Protein AF-D2PQA3-F1 (afdb_monomer)

Radius of gyration: 14.57 Å; Cα contacts (8 Å, |Δi|>4): 84; chains: 1; bounding box: 29×39×40 Å

Solvent-accessible surface area (backbone atoms only — not comparable to full-atom values): 5148 Å² total; per-residue (Å²): 142,82,88,80,75,80,59,63,67,60,53,50,51,49,43,52,51,47,35,56,54,80,57,88,85,57,58,69,51,50,33,46,28,52,29,48,19,68,72,71,69,44,98,49,26,61,43,66,52,68,60,103,53,98,70,56,49,72,70,30,54,72,44,72,64,30,43,51,54,53,52,48,30,65,74,71,65,47,49,76,83,65,70,71,112

Organism: Kribbella flavida (strain DSM 17836 / JCM 10339 / NBRC 14399) (NCBI:txid479435)

Foldseek 3Di:
DDDDDDPPVVLVVQLVVQLPPPPDPDDSQASSQVSVCVSVVHPKGWDWADDVDLATHTPDIPDPVNVVVVVCCSVVVDDPVNVVD

Secondary structure (DSSP, 8-state):
-------HHHHHHHHHHHHHTTTTSS-HHHHHHHHHHHHHT-S--EEEE--SSS--EEEEESSHHHHHHHHHHHHH--STTTTT-

Sequence (85 aa):
MGVGTTDRASILARLAGLSAANATDRQLADRLCEAGRLITLADGAWITVGNATPSGTTLCSTDAVATRLGNLQDVLGEGPCRDAI

Nearest PDB structures (foldseek):
  3w2z-assembly1_A-2  TM=5.320E-01  e=1.424E+00  Nostoc sp. PCC 7120 = FACHB-418
  6ob8-assembly1_A  TM=5.530E-01  e=1.623E+00  [Leptolyngbya] sp. JSC-1
  6ob8-assembly1_B  TM=5.610E-01  e=1.732E+00  [Leptolyngbya] sp. JSC-1
  9eut-assembly1_B  TM=5.715E-01  e=2.108E+00  Pseudomonas aeruginosa
  6oaq-assembly1_B  TM=4.997E-01  e=1.623E+00  [Leptolyngbya] sp. JSC-1

Mean predicted aligned error: 7.63 Å

pLDDT: mean 81.62, std 14.87, range [36.44, 95.06]

Structure (mmCIF, N/CA/C/O backbone):
data_AF-D2PQA3-F1
#
_entry.id   AF-D2PQA3-F1
#
loop_
_atom_site.group_PDB
_atom_site.id
_atom_site.type_symbol
_atom_site.label_atom_id
_atom_site.label_alt_id
_atom_site.label_comp_id
_atom_site.label_asym_id
_atom_site.label_entity_id
_atom_site.label_seq_id
_atom_site.pdbx_PDB_ins_code
_atom_site.Cartn_x
_atom_site.Cartn_y
_atom_site.Cartn_z
_atom_site.occupancy
_atom_site.B_iso_or_equ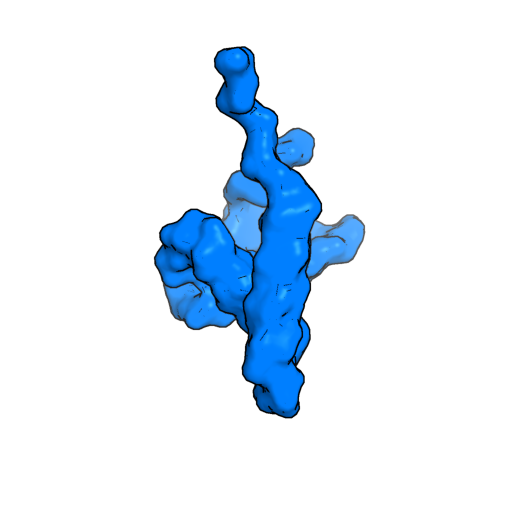iv
_atom_site.auth_seq_id
_atom_site.auth_comp_id
_atom_site.auth_asym_id
_atom_site.auth_atom_id
_atom_site.pdbx_PDB_model_num
ATOM 1 N N . MET A 1 1 ? -3.947 25.639 -19.736 1.00 36.44 1 MET A N 1
ATOM 2 C CA . MET A 1 1 ? -4.179 24.224 -20.085 1.00 36.44 1 MET A CA 1
ATOM 3 C C . MET A 1 1 ? -2.930 23.462 -19.663 1.00 36.44 1 MET A C 1
ATOM 5 O O . MET A 1 1 ? -1.933 23.521 -20.362 1.00 36.44 1 MET A O 1
ATOM 9 N N . GLY A 1 2 ? -2.934 22.899 -18.454 1.00 43.88 2 GLY A N 1
ATOM 10 C CA . GLY A 1 2 ? -1.789 22.200 -17.870 1.00 43.88 2 GLY A CA 1
ATOM 11 C C . GLY A 1 2 ? -2.304 21.079 -16.980 1.00 43.88 2 GLY A C 1
ATOM 12 O O . GLY A 1 2 ? -2.563 21.291 -15.803 1.00 43.88 2 GLY A O 1
ATOM 13 N N . VAL A 1 3 ? -2.545 19.918 -17.579 1.00 56.91 3 VAL A N 1
ATOM 14 C CA . VAL A 1 3 ? -2.726 18.657 -16.859 1.00 56.91 3 VAL A CA 1
ATOM 15 C C . VAL A 1 3 ? -1.336 18.040 -16.752 1.00 56.91 3 VAL A C 1
ATOM 17 O O . VAL A 1 3 ? -0.718 17.774 -17.778 1.00 56.91 3 VAL A O 1
ATOM 20 N N . GLY A 1 4 ? -0.826 17.841 -15.538 1.00 49.16 4 GLY A N 1
ATOM 21 C CA . GLY A 1 4 ? 0.421 17.104 -15.338 1.00 49.16 4 GLY A CA 1
ATOM 22 C C . GLY A 1 4 ? 1.017 17.336 -13.958 1.00 49.16 4 GLY A C 1
ATOM 23 O O . GLY A 1 4 ? 1.359 18.463 -13.621 1.00 49.16 4 GLY A O 1
ATOM 24 N N . THR A 1 5 ? 1.196 16.252 -13.200 1.00 49.66 5 THR A N 1
ATOM 25 C CA . THR A 1 5 ? 1.594 16.169 -11.780 1.00 49.66 5 THR A CA 1
ATOM 26 C C . THR A 1 5 ? 0.456 16.476 -10.808 1.00 49.66 5 THR A C 1
ATOM 28 O O . THR A 1 5 ? 0.105 17.626 -10.569 1.00 49.66 5 THR A O 1
ATOM 31 N N . THR A 1 6 ? -0.106 15.443 -10.183 1.00 63.69 6 THR A N 1
ATOM 32 C CA . THR A 1 6 ? -0.743 15.612 -8.873 1.00 63.69 6 THR A CA 1
ATOM 33 C C . THR A 1 6 ? 0.239 16.365 -7.976 1.00 63.69 6 THR A C 1
ATOM 35 O O . THR A 1 6 ? 1.404 15.970 -7.910 1.00 63.69 6 THR A O 1
ATOM 38 N N . ASP A 1 7 ? -0.185 17.457 -7.335 1.00 86.50 7 ASP A N 1
ATOM 39 C CA . ASP A 1 7 ? 0.702 18.262 -6.495 1.00 86.50 7 ASP A CA 1
ATOM 40 C C . ASP A 1 7 ? 1.370 17.367 -5.441 1.00 86.50 7 ASP A C 1
ATOM 42 O O . ASP A 1 7 ? 0.719 16.846 -4.533 1.00 86.50 7 ASP A O 1
ATOM 46 N N . ARG A 1 8 ? 2.677 17.135 -5.591 1.00 86.12 8 ARG A N 1
ATOM 47 C CA . ARG A 1 8 ? 3.439 16.213 -4.741 1.00 86.12 8 ARG A CA 1
ATOM 48 C C . ARG A 1 8 ? 3.334 16.618 -3.272 1.00 86.12 8 ARG A C 1
ATOM 50 O O . ARG A 1 8 ? 3.281 15.744 -2.408 1.00 86.12 8 ARG A O 1
ATOM 57 N N . ALA A 1 9 ? 3.271 17.922 -3.000 1.00 91.44 9 ALA A N 1
ATOM 58 C CA . ALA A 1 9 ? 3.093 18.443 -1.653 1.00 91.44 9 ALA A CA 1
ATOM 59 C C . ALA A 1 9 ? 1.744 18.008 -1.059 1.00 91.44 9 ALA A C 1
ATOM 61 O O . ALA A 1 9 ? 1.718 17.504 0.062 1.00 91.44 9 ALA A O 1
ATOM 62 N N . SER A 1 10 ? 0.650 18.091 -1.820 1.00 91.06 10 SER A N 1
ATOM 63 C CA . SER A 1 10 ? -0.667 17.609 -1.391 1.00 91.06 10 SER A CA 1
ATOM 64 C C . SER A 1 10 ? -0.698 16.106 -1.088 1.00 91.06 10 SER A C 1
ATOM 66 O O . SER A 1 10 ? -1.275 15.704 -0.076 1.00 91.06 10 SER A O 1
ATOM 68 N N . ILE A 1 11 ? -0.032 15.271 -1.900 1.00 91.75 11 ILE A N 1
ATOM 69 C CA . ILE A 1 11 ? 0.058 13.821 -1.651 1.00 91.75 11 ILE A CA 1
ATOM 70 C C . ILE A 1 11 ? 0.820 13.557 -0.353 1.00 91.75 11 ILE A C 1
ATOM 72 O O . ILE A 1 11 ? 0.354 12.787 0.486 1.00 91.75 11 ILE A O 1
ATOM 76 N N . LEU A 1 12 ? 1.978 14.198 -0.171 1.00 93.00 12 LEU A N 1
ATOM 77 C CA . LEU A 1 12 ? 2.802 14.022 1.025 1.00 93.00 12 LEU A CA 1
ATOM 78 C C . LEU A 1 12 ? 2.080 14.505 2.286 1.00 93.00 12 LEU A C 1
ATOM 80 O O . LEU A 1 12 ? 2.097 13.810 3.300 1.00 93.00 12 LEU A O 1
ATOM 84 N N . ALA A 1 13 ? 1.393 15.648 2.217 1.00 94.06 13 ALA A N 1
ATOM 85 C CA . ALA A 1 13 ? 0.582 16.161 3.315 1.00 94.06 13 ALA A CA 1
ATOM 86 C C . ALA A 1 13 ? -0.559 15.196 3.669 1.00 94.06 13 ALA A C 1
ATOM 88 O O . ALA A 1 13 ? -0.799 14.921 4.846 1.00 94.06 13 ALA A O 1
ATOM 89 N N . ARG A 1 14 ? -1.226 14.618 2.661 1.00 93.62 14 ARG A N 1
ATOM 90 C CA . ARG A 1 14 ? -2.284 13.622 2.868 1.00 93.62 14 ARG A CA 1
ATOM 91 C C . ARG A 1 14 ? -1.743 12.330 3.478 1.00 93.62 14 ARG A C 1
ATOM 93 O O . ARG A 1 14 ? -2.358 11.807 4.403 1.00 93.62 14 ARG A O 1
ATOM 100 N N . LEU A 1 15 ? -0.590 11.844 3.018 1.00 93.06 15 LEU A N 1
ATOM 101 C CA . LEU A 1 15 ? 0.077 10.665 3.578 1.00 93.06 15 LEU A CA 1
ATOM 102 C C . LEU A 1 15 ? 0.464 10.892 5.045 1.00 93.06 15 LEU A C 1
ATOM 104 O O . LEU A 1 15 ? 0.187 10.042 5.892 1.00 93.06 15 LEU A O 1
ATOM 108 N N . ALA A 1 16 ? 1.050 12.050 5.360 1.00 93.25 16 ALA A N 1
ATOM 109 C CA . ALA A 1 16 ? 1.405 12.430 6.725 1.00 93.25 16 ALA A CA 1
ATOM 110 C C . ALA A 1 16 ? 0.165 12.513 7.629 1.00 93.25 16 ALA A C 1
ATOM 112 O O . ALA A 1 16 ? 0.157 11.946 8.718 1.00 93.25 16 ALA A O 1
ATOM 113 N N . GLY A 1 17 ? -0.912 13.149 7.158 1.00 93.88 17 GLY A N 1
ATOM 114 C CA . GLY A 1 17 ? -2.165 13.254 7.907 1.00 93.88 17 GLY A CA 1
ATOM 115 C C . GLY A 1 17 ? -2.814 11.895 8.182 1.00 93.88 17 GLY A C 1
ATOM 116 O O . GLY A 1 17 ? -3.172 11.603 9.321 1.00 93.88 17 GLY A O 1
ATOM 117 N N . LEU A 1 18 ? -2.921 11.035 7.163 1.00 93.06 18 LEU A N 1
ATOM 118 C CA . LEU A 1 18 ? -3.517 9.701 7.299 1.00 93.06 18 LEU A CA 1
ATOM 119 C C . LEU A 1 18 ? -2.680 8.770 8.182 1.00 93.06 18 LEU A C 1
ATOM 121 O O . LEU A 1 18 ? -3.243 8.028 8.979 1.00 93.06 18 LEU A O 1
ATOM 125 N N . SER A 1 19 ? -1.349 8.824 8.077 1.00 91.06 19 SER A N 1
ATOM 126 C CA . SER A 1 19 ? -0.467 8.002 8.917 1.00 91.06 19 SER A CA 1
ATOM 127 C C . SER A 1 19 ? -0.378 8.505 10.361 1.00 91.06 19 SER A C 1
ATOM 129 O O . SER A 1 19 ? -0.120 7.708 11.263 1.00 91.06 19 SER A O 1
ATOM 131 N N . ALA A 1 20 ? -0.619 9.795 10.614 1.00 89.94 20 ALA A N 1
ATOM 132 C CA . ALA A 1 20 ? -0.706 10.359 11.962 1.00 89.94 20 ALA A CA 1
ATOM 133 C C . ALA A 1 20 ? -2.075 10.127 12.631 1.00 89.94 20 ALA A C 1
ATOM 135 O O . ALA A 1 20 ? -2.158 10.070 13.859 1.00 89.94 20 ALA A O 1
ATOM 136 N N . ALA A 1 21 ? -3.149 9.967 11.856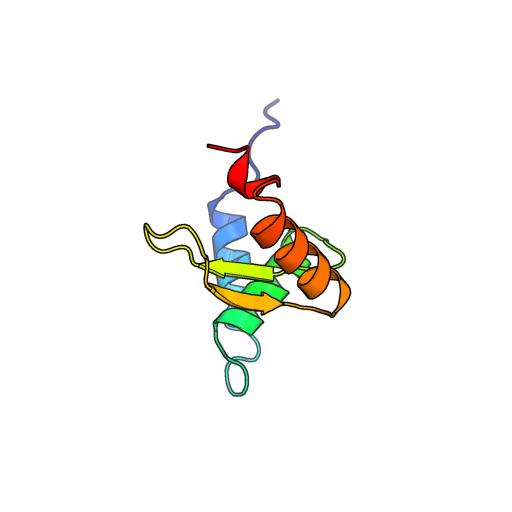 1.00 78.00 21 ALA A N 1
ATOM 137 C CA . ALA A 1 21 ? -4.463 9.631 12.391 1.00 78.00 21 ALA A CA 1
ATOM 138 C C . ALA A 1 21 ? -4.456 8.203 12.976 1.00 78.00 21 ALA A C 1
ATOM 140 O O . ALA A 1 21 ? -4.027 7.257 12.319 1.00 78.00 21 ALA A O 1
ATOM 141 N N . ASN A 1 22 ? -4.971 8.020 14.200 1.00 61.03 22 ASN A N 1
ATOM 142 C CA . ASN A 1 22 ? -5.034 6.727 14.915 1.00 61.03 22 ASN A CA 1
ATOM 143 C C . ASN A 1 22 ? -3.677 6.175 15.418 1.00 61.03 22 ASN A C 1
ATOM 145 O O . ASN A 1 22 ? -3.472 4.962 15.466 1.00 61.03 22 ASN A O 1
ATOM 149 N N . ALA A 1 23 ? -2.740 7.058 15.779 1.00 64.44 23 ALA A N 1
ATOM 150 C CA . ALA A 1 23 ? -1.329 6.727 16.009 1.00 64.44 23 ALA A CA 1
ATOM 151 C C . ALA A 1 23 ? -0.979 5.871 17.245 1.00 64.44 23 ALA A C 1
ATOM 153 O O . ALA A 1 23 ? 0.188 5.507 17.376 1.00 64.44 23 ALA A O 1
ATOM 154 N N . THR A 1 24 ? -1.907 5.555 18.151 1.00 66.69 24 THR A N 1
ATOM 155 C CA . THR A 1 24 ? -1.498 5.055 19.477 1.00 66.69 24 THR A CA 1
ATOM 156 C C . THR A 1 24 ? -1.266 3.541 19.556 1.00 66.69 24 THR A C 1
ATOM 158 O O . THR A 1 24 ? -0.476 3.123 20.391 1.00 66.69 24 THR A O 1
ATOM 161 N N . ASP A 1 25 ? -1.873 2.730 18.677 1.00 76.00 25 ASP A N 1
ATOM 162 C CA . ASP A 1 25 ? -1.864 1.253 18.818 1.00 76.00 25 ASP A CA 1
ATOM 163 C C . ASP A 1 25 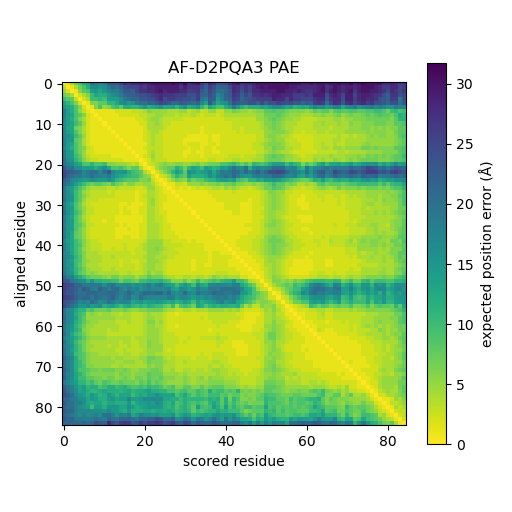? -1.275 0.475 17.626 1.00 76.00 25 ASP A C 1
ATOM 165 O O . ASP A 1 25 ? -1.174 -0.750 17.666 1.00 76.00 25 ASP A O 1
ATOM 169 N N . ARG A 1 26 ? -0.879 1.153 16.538 1.00 83.00 26 ARG A N 1
ATOM 170 C CA . ARG A 1 26 ? -0.365 0.493 15.322 1.00 83.00 26 ARG A CA 1
ATOM 171 C C . ARG A 1 26 ? 1.046 0.935 14.960 1.00 83.00 26 ARG A C 1
ATOM 173 O O . ARG A 1 26 ? 1.385 2.123 15.044 1.00 83.00 26 ARG A O 1
ATOM 180 N N . GLN A 1 27 ? 1.853 -0.016 14.485 1.00 89.69 27 GLN A N 1
ATOM 181 C CA . GLN A 1 27 ? 3.199 0.269 13.994 1.00 89.69 27 GLN A CA 1
ATOM 182 C C . GLN A 1 27 ? 3.141 1.272 12.834 1.00 89.69 27 GLN A C 1
ATOM 184 O O . GLN A 1 27 ? 2.150 1.371 12.107 1.00 89.69 27 GLN A O 1
ATOM 189 N N . LEU A 1 28 ? 4.204 2.065 12.671 1.00 88.75 28 LEU A N 1
ATOM 190 C CA . LEU A 1 28 ? 4.258 3.088 11.623 1.00 88.75 28 LEU A CA 1
ATOM 191 C C . LEU A 1 28 ? 4.095 2.482 10.220 1.00 88.75 28 LEU A C 1
ATOM 193 O O . LEU A 1 28 ? 3.398 3.066 9.396 1.00 88.75 28 LEU A O 1
ATOM 197 N N . ALA A 1 29 ? 4.696 1.314 9.974 1.00 91.19 29 ALA A N 1
ATOM 198 C CA . ALA A 1 29 ? 4.596 0.611 8.698 1.00 91.19 29 ALA A CA 1
ATOM 199 C C . ALA A 1 29 ? 3.133 0.318 8.328 1.00 91.19 29 ALA A C 1
ATOM 201 O O . ALA A 1 29 ? 2.690 0.728 7.260 1.00 91.19 29 ALA A O 1
ATOM 202 N N . ASP A 1 30 ? 2.346 -0.253 9.244 1.00 91.62 30 ASP A N 1
ATOM 203 C CA . ASP A 1 30 ? 0.926 -0.555 9.010 1.00 91.62 30 ASP A CA 1
ATOM 204 C C . ASP A 1 30 ? 0.109 0.697 8.679 1.00 91.62 30 ASP A C 1
ATOM 206 O O . ASP A 1 30 ? -0.737 0.694 7.782 1.00 91.62 30 ASP A O 1
ATOM 210 N N . ARG A 1 31 ? 0.384 1.799 9.387 1.00 92.69 31 ARG A N 1
ATOM 211 C CA . ARG A 1 31 ? -0.287 3.086 9.160 1.00 92.69 31 ARG A CA 1
ATOM 212 C C . ARG A 1 31 ? 0.059 3.673 7.794 1.00 92.69 31 ARG A C 1
ATOM 214 O O . ARG A 1 31 ? -0.822 4.191 7.114 1.00 92.69 31 ARG A O 1
ATOM 221 N N . LEU A 1 32 ? 1.322 3.578 7.383 1.00 92.44 32 LEU A N 1
ATOM 222 C CA . LEU A 1 32 ? 1.766 4.000 6.055 1.00 92.44 32 LEU A CA 1
ATOM 223 C C . LEU A 1 32 ? 1.171 3.119 4.951 1.00 92.44 32 LEU A C 1
ATOM 225 O O . LEU A 1 32 ? 0.765 3.648 3.920 1.00 92.44 32 LEU A O 1
ATOM 229 N N . CYS A 1 33 ? 1.074 1.808 5.180 1.00 93.25 33 CYS A N 1
ATOM 230 C CA . CYS A 1 33 ? 0.482 0.854 4.243 1.00 93.25 33 CYS A CA 1
ATOM 231 C C . CYS A 1 33 ? -0.969 1.209 3.929 1.00 93.25 33 CYS A C 1
ATOM 233 O O . CYS A 1 33 ? -1.354 1.343 2.767 1.00 93.25 33 CYS A O 1
ATOM 235 N N . GLU A 1 34 ? -1.760 1.418 4.982 1.00 93.69 34 GLU A N 1
ATOM 236 C CA . GLU A 1 34 ? -3.174 1.747 4.845 1.00 93.69 34 GLU A CA 1
ATOM 237 C C . GLU A 1 34 ? -3.369 3.142 4.243 1.00 93.69 34 GLU A C 1
ATOM 239 O O . GLU A 1 34 ? -4.197 3.329 3.352 1.00 93.69 34 GLU A O 1
ATOM 244 N N . ALA A 1 35 ? -2.565 4.125 4.656 1.00 94.06 35 ALA A N 1
ATOM 245 C CA . ALA A 1 35 ? -2.598 5.452 4.054 1.00 94.06 35 ALA A CA 1
ATOM 246 C C . ALA A 1 35 ? -2.268 5.408 2.550 1.00 94.06 35 ALA A C 1
ATOM 248 O O . ALA A 1 35 ? -2.934 6.074 1.758 1.00 94.06 35 ALA A O 1
ATOM 249 N N . GLY A 1 36 ? -1.286 4.593 2.149 1.00 93.12 36 GLY A N 1
ATOM 250 C CA . GLY A 1 36 ? -0.946 4.346 0.750 1.00 93.12 36 GLY A CA 1
ATOM 251 C C . GLY A 1 36 ? -2.126 3.773 -0.031 1.00 93.12 36 GLY A C 1
ATOM 252 O O . GLY A 1 36 ? -2.518 4.360 -1.039 1.00 93.12 36 GLY A O 1
ATOM 253 N N . ARG A 1 37 ? -2.751 2.706 0.485 1.00 94.75 37 ARG A N 1
ATOM 254 C CA . ARG A 1 37 ? -3.945 2.076 -0.103 1.00 94.75 37 ARG A CA 1
ATOM 255 C C . ARG A 1 37 ? -5.081 3.084 -0.325 1.00 94.75 37 ARG A C 1
ATOM 257 O O . ARG A 1 37 ? -5.669 3.136 -1.403 1.00 94.75 37 ARG A O 1
ATOM 264 N N . LEU A 1 38 ? -5.355 3.932 0.669 1.00 94.38 38 LEU A N 1
ATOM 265 C CA . LEU A 1 38 ? -6.402 4.961 0.602 1.00 94.3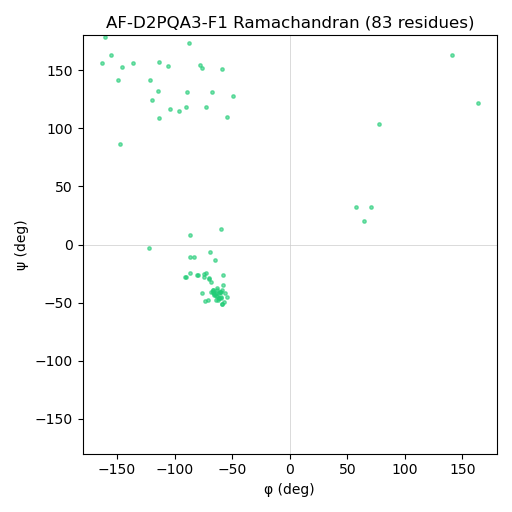8 38 LEU A CA 1
ATOM 266 C C . LEU A 1 38 ? -6.092 6.094 -0.390 1.00 94.38 38 LEU A C 1
ATOM 268 O O . LEU A 1 38 ? -7.010 6.685 -0.961 1.00 94.38 38 LEU A O 1
ATOM 272 N N . ILE A 1 39 ? -4.817 6.443 -0.571 1.00 93.12 39 ILE A N 1
ATOM 273 C CA . ILE A 1 39 ? -4.397 7.497 -1.504 1.00 93.12 39 ILE A CA 1
ATOM 274 C C . ILE A 1 39 ? -4.451 7.000 -2.948 1.00 93.12 39 ILE A C 1
ATOM 276 O O . ILE A 1 39 ? -4.904 7.747 -3.815 1.00 93.12 39 ILE A O 1
ATOM 280 N N . THR A 1 40 ? -4.004 5.768 -3.201 1.00 90.75 40 THR A N 1
ATOM 281 C CA . THR A 1 40 ? -3.974 5.167 -4.543 1.00 90.75 40 THR A CA 1
ATOM 282 C C . THR A 1 40 ? -5.306 4.558 -4.964 1.00 90.75 40 THR A C 1
ATOM 284 O O . THR A 1 40 ? -5.459 4.227 -6.135 1.00 90.75 40 THR A O 1
ATOM 287 N N . LEU A 1 41 ? -6.261 4.432 -4.033 1.00 92.50 41 LEU A N 1
ATOM 288 C CA . LEU A 1 41 ? -7.528 3.719 -4.230 1.00 92.50 41 LEU A CA 1
ATOM 289 C C . LEU A 1 41 ? -7.312 2.251 -4.632 1.00 92.50 41 LEU A C 1
ATOM 291 O O . LEU A 1 41 ? -8.100 1.689 -5.386 1.00 92.50 41 LEU A O 1
ATOM 295 N N . ALA A 1 42 ? -6.231 1.640 -4.144 1.00 92.19 42 ALA A N 1
ATOM 296 C CA . ALA A 1 42 ? -5.946 0.232 -4.377 1.00 92.19 42 ALA A CA 1
ATOM 297 C C . ALA A 1 42 ? -6.792 -0.668 -3.463 1.00 92.19 42 ALA A C 1
ATOM 299 O O . ALA A 1 42 ? -7.162 -0.289 -2.347 1.00 92.19 42 ALA A O 1
ATOM 300 N N . ASP A 1 43 ? -7.033 -1.899 -3.908 1.00 94.06 43 ASP A N 1
ATOM 301 C CA . ASP A 1 43 ? -7.687 -2.917 -3.080 1.00 94.06 43 ASP A CA 1
ATOM 302 C C . ASP A 1 43 ? -6.782 -3.392 -1.937 1.00 94.06 43 ASP A C 1
ATOM 304 O O . ASP A 1 43 ? -7.272 -3.702 -0.854 1.00 94.06 43 ASP A O 1
ATOM 308 N N . GLY A 1 44 ? -5.462 -3.362 -2.145 1.00 93.31 44 GLY A N 1
ATOM 309 C CA . GLY A 1 44 ? -4.469 -3.725 -1.143 1.00 93.31 44 GLY A CA 1
ATOM 310 C C . GLY A 1 44 ? -3.116 -3.060 -1.383 1.00 93.31 44 GLY A C 1
ATOM 311 O O . GLY A 1 44 ? -2.838 -2.539 -2.465 1.00 93.31 44 GLY A O 1
ATOM 312 N N . ALA A 1 45 ? -2.275 -3.058 -0.354 1.00 93.44 45 ALA A N 1
ATOM 313 C CA . ALA A 1 45 ? -0.926 -2.512 -0.393 1.00 93.44 45 ALA A CA 1
A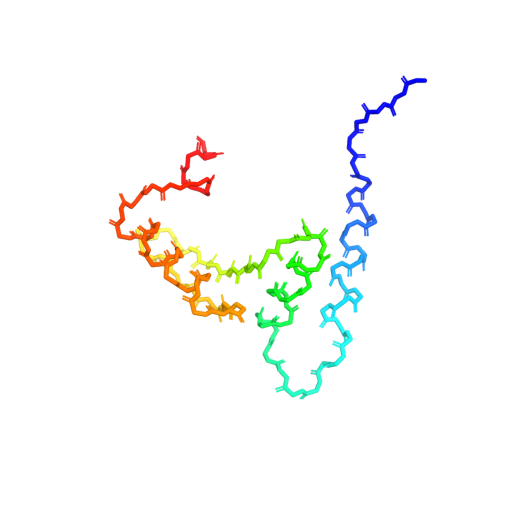TOM 314 C C . ALA A 1 45 ? 0.018 -3.333 0.492 1.00 93.44 45 ALA A C 1
ATOM 316 O O . ALA A 1 45 ? -0.403 -3.906 1.496 1.00 93.44 45 ALA A O 1
ATOM 317 N N . TRP A 1 46 ? 1.304 -3.334 0.148 1.00 93.38 46 TRP A N 1
ATOM 318 C CA . TRP A 1 46 ? 2.387 -3.763 1.031 1.00 93.38 46 TRP A CA 1
ATOM 319 C C . TRP A 1 46 ? 3.548 -2.771 0.942 1.00 93.38 46 TRP A C 1
ATOM 321 O O . TRP A 1 46 ? 3.693 -2.061 -0.055 1.00 93.38 46 TRP A O 1
ATOM 331 N N . ILE A 1 47 ? 4.376 -2.714 1.985 1.00 90.38 47 ILE A N 1
ATOM 332 C CA . ILE A 1 47 ? 5.623 -1.941 1.977 1.00 90.38 47 ILE A CA 1
ATOM 333 C C . ILE A 1 47 ? 6.778 -2.902 2.207 1.00 90.38 47 ILE A C 1
ATOM 335 O O . ILE A 1 47 ? 6.827 -3.602 3.219 1.00 90.38 47 ILE A O 1
ATOM 339 N N . THR A 1 48 ? 7.733 -2.882 1.286 1.00 87.12 48 THR A N 1
ATOM 340 C CA . THR A 1 48 ? 8.988 -3.622 1.388 1.00 87.12 48 THR A CA 1
ATOM 341 C C . THR A 1 48 ? 10.136 -2.631 1.483 1.00 87.12 48 THR A C 1
ATOM 343 O O . THR A 1 48 ? 10.216 -1.685 0.702 1.00 87.12 48 THR A O 1
ATOM 346 N N . VAL A 1 49 ? 11.032 -2.846 2.442 1.00 83.62 49 VAL A N 1
ATOM 347 C CA . VAL A 1 49 ? 12.289 -2.105 2.545 1.00 83.62 49 VAL A CA 1
ATOM 348 C C . VAL A 1 49 ? 13.409 -3.016 2.068 1.00 83.62 49 VAL A C 1
ATOM 350 O O . VAL A 1 49 ? 13.657 -4.071 2.649 1.00 83.62 49 VAL A O 1
ATOM 353 N N . GLY A 1 50 ? 14.066 -2.618 0.983 1.00 74.38 50 GLY A N 1
ATOM 354 C CA . GLY A 1 50 ? 15.278 -3.268 0.500 1.00 74.38 50 GLY A CA 1
ATOM 355 C C . GLY A 1 50 ? 16.516 -2.639 1.134 1.00 74.38 50 GLY A C 1
ATOM 356 O O . GLY A 1 50 ? 16.666 -1.419 1.111 1.00 74.38 50 GLY A O 1
ATOM 357 N N . ASN A 1 51 ? 17.415 -3.466 1.663 1.00 56.31 51 ASN A N 1
ATOM 358 C CA . ASN A 1 51 ? 18.834 -3.107 1.754 1.00 56.31 51 ASN A CA 1
ATOM 359 C C . ASN A 1 51 ? 19.525 -3.529 0.447 1.00 56.31 51 ASN A C 1
ATOM 361 O O . ASN A 1 51 ? 18.911 -4.204 -0.371 1.00 56.31 51 ASN A O 1
ATOM 365 N N . ALA A 1 52 ? 20.799 -3.178 0.242 1.00 58.00 52 ALA A N 1
ATOM 366 C CA . ALA A 1 52 ? 21.595 -3.540 -0.946 1.00 58.00 52 ALA A CA 1
ATOM 367 C C . ALA A 1 52 ? 21.774 -5.066 -1.196 1.00 58.00 52 ALA A C 1
ATOM 369 O O . ALA A 1 52 ? 22.631 -5.478 -1.973 1.00 58.00 52 ALA A O 1
ATOM 370 N N . THR A 1 53 ? 20.996 -5.912 -0.522 1.00 56.44 53 THR A N 1
ATOM 371 C CA . THR A 1 53 ? 20.940 -7.367 -0.650 1.00 56.44 53 THR A CA 1
ATOM 372 C C . THR A 1 53 ? 19.676 -7.812 -1.400 1.00 56.44 53 THR A C 1
ATOM 374 O O . THR A 1 53 ? 18.656 -7.134 -1.308 1.00 56.44 53 THR A O 1
ATOM 377 N N . PRO A 1 54 ? 19.683 -8.978 -2.075 1.00 62.66 54 PRO A N 1
ATOM 378 C CA . PRO A 1 54 ? 18.606 -9.396 -2.987 1.00 62.66 54 PRO A CA 1
ATOM 379 C C . PRO A 1 54 ? 17.228 -9.645 -2.353 1.00 62.66 54 PRO A C 1
ATOM 381 O O . PRO A 1 54 ? 16.252 -9.786 -3.084 1.00 62.66 54 PRO A O 1
ATOM 384 N N . SER A 1 55 ? 17.145 -9.735 -1.025 1.00 65.00 55 SER A N 1
ATOM 385 C CA . SER A 1 55 ? 15.916 -10.061 -0.297 1.00 65.00 55 SER A CA 1
ATOM 386 C C . SER A 1 55 ? 15.471 -8.850 0.516 1.00 65.00 55 SER A C 1
ATOM 388 O O . SER A 1 55 ? 16.129 -8.471 1.488 1.00 65.00 55 SER A O 1
ATOM 390 N N . GLY A 1 56 ? 14.385 -8.210 0.084 1.00 73.62 56 GLY A N 1
ATOM 391 C CA . GLY A 1 56 ? 13.771 -7.107 0.819 1.00 73.62 56 GLY A CA 1
ATOM 392 C C . GLY A 1 56 ? 12.976 -7.614 2.022 1.00 73.62 56 GLY A C 1
ATOM 393 O O . GLY A 1 56 ? 12.447 -8.721 2.011 1.00 73.62 56 GLY A O 1
ATOM 394 N N . THR A 1 57 ? 12.852 -6.792 3.061 1.00 84.62 57 THR A N 1
ATOM 395 C CA . THR A 1 57 ? 12.004 -7.103 4.217 1.00 84.62 57 THR A CA 1
ATOM 396 C C . THR A 1 57 ? 10.650 -6.430 4.041 1.00 84.62 57 THR A C 1
ATOM 398 O O . THR A 1 57 ? 10.557 -5.200 4.044 1.00 84.62 57 THR A O 1
ATOM 401 N N . THR A 1 58 ? 9.586 -7.220 3.907 1.00 89.19 58 THR A N 1
ATOM 402 C CA . THR A 1 58 ? 8.211 -6.701 3.935 1.00 89.19 58 THR A CA 1
ATOM 403 C C . THR A 1 58 ? 7.846 -6.301 5.360 1.00 89.19 58 THR A C 1
ATOM 405 O O . THR A 1 58 ? 7.860 -7.131 6.265 1.00 89.19 58 THR A O 1
ATOM 408 N N . LEU A 1 59 ? 7.544 -5.018 5.562 1.00 90.81 59 LEU A N 1
ATOM 409 C CA . LEU A 1 59 ? 7.231 -4.450 6.874 1.00 90.81 59 LEU A CA 1
ATOM 410 C C . LEU A 1 59 ? 5.740 -4.507 7.210 1.00 90.81 59 LEU A C 1
ATOM 412 O O . LEU A 1 59 ? 5.387 -4.528 8.383 1.00 90.81 59 LEU A O 1
ATOM 416 N N . CYS A 1 60 ? 4.874 -4.497 6.198 1.00 93.12 60 CYS A N 1
ATOM 417 C CA . CYS A 1 60 ? 3.425 -4.510 6.374 1.00 93.12 60 CYS A CA 1
ATOM 418 C C . CYS A 1 60 ? 2.716 -4.912 5.079 1.00 93.12 60 CYS A C 1
ATOM 420 O O . CYS A 1 60 ? 3.243 -4.722 3.980 1.00 93.12 60 CYS A O 1
ATOM 422 N N . SER A 1 61 ? 1.496 -5.420 5.229 1.00 94.94 61 SER A N 1
ATOM 423 C CA . SER A 1 61 ? 0.564 -5.732 4.149 1.00 94.94 61 SER A CA 1
ATOM 424 C C . SER A 1 61 ? -0.864 -5.537 4.654 1.00 94.94 61 SER A C 1
ATOM 426 O O . SER A 1 61 ? -1.152 -5.839 5.812 1.00 94.94 61 SER A O 1
ATOM 428 N N . THR A 1 62 ? -1.757 -5.016 3.816 1.00 93.81 62 THR A N 1
ATOM 429 C CA . THR A 1 62 ? -3.144 -4.711 4.210 1.00 93.81 62 THR A CA 1
ATOM 430 C C . THR A 1 62 ? -4.013 -5.956 4.336 1.00 93.81 62 THR A C 1
ATOM 432 O O . THR A 1 62 ? -4.965 -5.963 5.113 1.00 93.81 62 THR A O 1
ATOM 435 N N . ASP A 1 63 ? -3.694 -7.009 3.581 1.00 93.06 63 ASP A N 1
ATOM 436 C CA . ASP A 1 63 ? -4.489 -8.231 3.505 1.00 93.06 63 ASP A CA 1
ATOM 437 C C . ASP A 1 63 ? -3.674 -9.430 2.972 1.00 93.06 63 ASP A C 1
ATOM 439 O O . ASP A 1 63 ? -2.482 -9.352 2.646 1.00 93.06 63 ASP A O 1
ATOM 443 N N . ALA A 1 64 ? -4.324 -10.593 2.906 1.00 93.19 64 ALA A N 1
ATOM 444 C CA . ALA A 1 64 ? -3.698 -11.832 2.456 1.00 93.19 64 ALA A CA 1
ATOM 445 C C . ALA A 1 64 ? -3.373 -11.840 0.949 1.00 93.19 64 ALA A C 1
ATOM 447 O O . ALA A 1 64 ? -2.419 -12.505 0.538 1.00 93.19 64 ALA A O 1
ATOM 448 N N . VAL A 1 65 ? -4.130 -11.111 0.122 1.00 95.06 65 VAL A N 1
ATOM 449 C CA . VAL A 1 65 ? -3.897 -11.027 -1.327 1.00 95.06 65 VAL A CA 1
ATOM 450 C C . VAL A 1 65 ? -2.666 -10.171 -1.598 1.00 95.06 65 VAL A C 1
ATOM 452 O O . VAL A 1 65 ? -1.761 -10.624 -2.297 1.00 95.06 65 VAL A O 1
ATOM 455 N N . ALA A 1 66 ? -2.578 -8.995 -0.975 1.0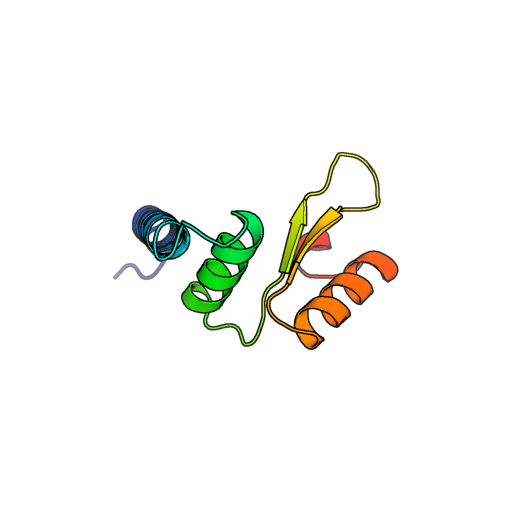0 91.50 66 ALA A N 1
ATOM 456 C CA . ALA A 1 66 ? -1.406 -8.128 -1.012 1.00 91.50 66 ALA A CA 1
ATOM 457 C C . ALA A 1 66 ? -0.150 -8.864 -0.516 1.00 91.50 66 ALA A C 1
ATOM 459 O O . ALA A 1 66 ? 0.893 -8.821 -1.167 1.00 91.50 66 ALA A O 1
ATOM 460 N N . THR A 1 67 ? -0.273 -9.649 0.562 1.00 93.00 67 THR A N 1
ATOM 461 C CA . THR A 1 67 ? 0.829 -10.486 1.071 1.00 93.00 67 THR A CA 1
ATOM 462 C C . THR A 1 67 ? 1.298 -11.495 0.023 1.00 93.00 67 THR A C 1
ATOM 464 O O . THR A 1 67 ? 2.496 -11.653 -0.213 1.00 93.00 67 THR A O 1
ATOM 467 N N . ARG A 1 68 ? 0.358 -12.180 -0.638 1.00 92.06 68 ARG A N 1
ATOM 468 C CA . ARG A 1 68 ? 0.682 -13.185 -1.653 1.00 92.06 68 ARG A CA 1
ATOM 469 C C . ARG A 1 68 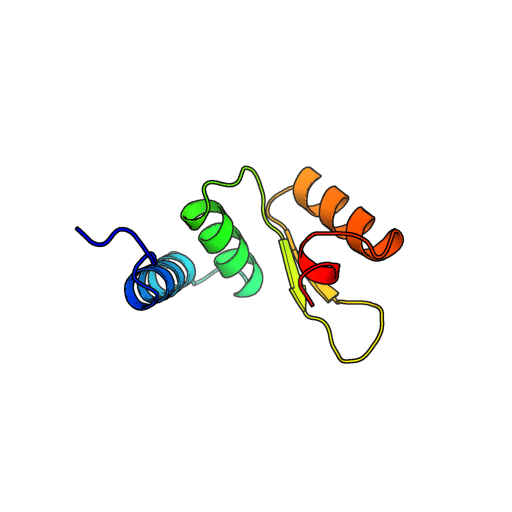? 1.333 -12.563 -2.885 1.00 92.06 68 ARG A C 1
ATOM 471 O O . ARG A 1 68 ? 2.282 -13.141 -3.406 1.00 92.06 68 ARG A O 1
ATOM 478 N N . LEU A 1 69 ? 0.848 -11.407 -3.335 1.00 89.75 69 LEU A N 1
ATOM 479 C CA . LEU A 1 69 ? 1.431 -10.681 -4.463 1.00 89.75 69 LEU A CA 1
ATOM 480 C C . LEU A 1 69 ? 2.857 -10.213 -4.157 1.00 89.75 69 LEU A C 1
ATOM 482 O O . LEU A 1 69 ? 3.741 -10.434 -4.981 1.00 89.75 69 LEU A O 1
ATOM 486 N N . GLY A 1 70 ? 3.105 -9.659 -2.966 1.00 85.81 70 GLY A N 1
ATOM 487 C CA . GLY A 1 70 ? 4.452 -9.274 -2.538 1.00 85.81 70 GLY A CA 1
ATOM 488 C C . GLY A 1 70 ? 5.424 -10.459 -2.514 1.00 85.81 70 GLY A C 1
ATOM 489 O O . GLY A 1 70 ? 6.518 -10.370 -3.066 1.00 85.81 70 GLY A O 1
ATOM 490 N N . ASN A 1 71 ? 4.998 -11.603 -1.967 1.00 87.44 71 ASN A N 1
ATOM 491 C CA . ASN A 1 71 ? 5.814 -12.822 -1.950 1.00 87.44 71 ASN A CA 1
ATOM 492 C C . ASN A 1 71 ? 6.118 -13.348 -3.361 1.00 87.44 71 ASN A C 1
ATOM 494 O O . ASN A 1 71 ? 7.217 -13.833 -3.612 1.00 87.44 71 ASN A O 1
ATOM 498 N N . LEU A 1 72 ? 5.159 -13.257 -4.290 1.00 88.25 72 LEU A N 1
ATOM 499 C CA . LEU A 1 72 ? 5.387 -13.647 -5.683 1.00 88.25 72 LEU A CA 1
ATOM 500 C C . LEU A 1 72 ? 6.419 -12.740 -6.357 1.00 88.25 72 LEU A C 1
ATOM 502 O O . LEU A 1 72 ? 7.299 -13.257 -7.035 1.00 88.25 72 LEU A O 1
ATOM 506 N N . GLN A 1 73 ? 6.358 -11.423 -6.140 1.00 82.38 73 GLN A N 1
ATOM 507 C CA . GLN A 1 73 ? 7.355 -10.499 -6.694 1.00 82.38 73 GLN A CA 1
ATOM 508 C C . GLN A 1 73 ? 8.760 -10.762 -6.145 1.00 82.38 73 GLN A C 1
ATOM 510 O O . GLN A 1 73 ? 9.737 -10.702 -6.889 1.00 82.38 73 GLN A O 1
ATOM 515 N N . ASP A 1 74 ? 8.876 -11.089 -4.856 1.00 81.69 74 ASP A N 1
ATOM 516 C CA . ASP A 1 74 ? 10.173 -11.409 -4.256 1.00 81.69 74 ASP A CA 1
ATOM 517 C C . ASP A 1 74 ? 10.779 -12.700 -4.832 1.00 81.69 74 ASP A C 1
ATOM 519 O O . ASP A 1 74 ? 11.955 -12.719 -5.196 1.00 81.69 74 ASP A O 1
ATOM 523 N N . VAL A 1 75 ? 9.959 -13.748 -4.994 1.00 83.88 75 VAL A N 1
ATOM 524 C CA . VAL A 1 75 ? 10.387 -15.054 -5.527 1.00 83.88 75 VAL A CA 1
ATOM 525 C C . VAL A 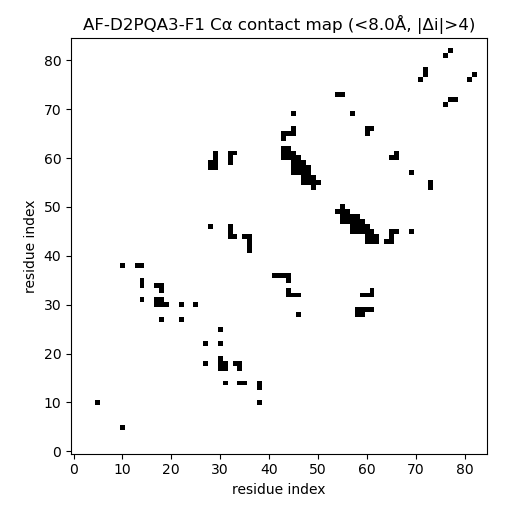1 75 ? 10.702 -15.001 -7.019 1.00 83.88 75 VAL A C 1
ATOM 527 O O . VAL A 1 75 ? 11.720 -15.538 -7.447 1.00 83.88 75 VAL A O 1
ATOM 530 N N . LEU A 1 76 ? 9.821 -14.397 -7.819 1.00 82.31 76 LEU A N 1
ATOM 531 C CA . LEU A 1 76 ? 10.002 -14.311 -9.272 1.00 82.31 76 LEU A CA 1
ATOM 532 C C . LEU A 1 76 ? 11.105 -13.321 -9.638 1.00 82.31 76 LEU A C 1
ATOM 534 O O . LEU A 1 76 ? 11.716 -13.423 -10.694 1.00 82.31 76 LEU A O 1
ATOM 538 N N . GLY A 1 77 ? 11.358 -12.361 -8.753 1.00 75.69 77 GLY A N 1
ATOM 539 C CA . GLY A 1 77 ? 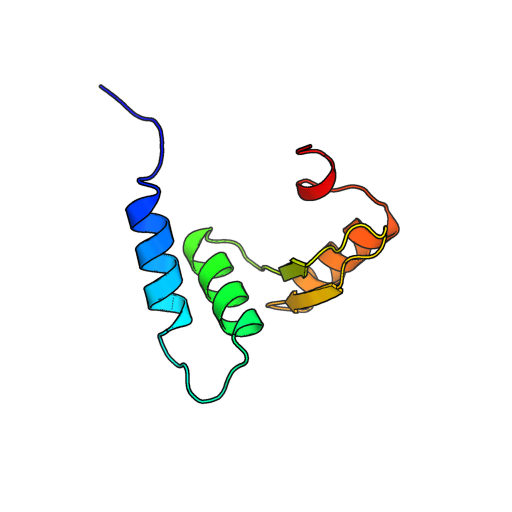12.221 -11.234 -9.036 1.00 75.69 77 GLY A CA 1
ATOM 540 C C . GLY A 1 77 ? 11.694 -10.309 -10.126 1.00 75.69 77 GLY A C 1
ATOM 541 O O . GLY A 1 77 ? 12.463 -9.519 -10.663 1.00 75.69 77 GLY A O 1
ATOM 542 N N . GLU A 1 78 ? 10.392 -10.374 -10.383 1.00 70.94 78 GLU A N 1
ATOM 543 C CA . GLU A 1 78 ? 9.649 -9.564 -11.341 1.00 70.94 78 GLU A CA 1
ATOM 544 C C . GLU A 1 78 ? 8.670 -8.653 -10.596 1.00 70.94 78 GLU A C 1
ATOM 546 O O . GLU A 1 78 ? 8.251 -8.944 -9.471 1.00 70.94 78 GLU A O 1
ATOM 551 N N . GLY A 1 79 ? 8.264 -7.556 -11.229 1.00 69.62 79 GLY A N 1
ATOM 552 C CA . GLY A 1 79 ? 7.210 -6.698 -10.710 1.00 69.62 79 GLY A CA 1
ATOM 553 C C . GLY A 1 79 ? 7.502 -5.220 -10.923 1.00 69.62 79 GLY A C 1
ATOM 554 O O . GLY A 1 79 ? 8.653 -4.822 -11.101 1.00 69.62 79 GLY A O 1
ATOM 555 N N . PRO A 1 80 ? 6.470 -4.369 -10.816 1.00 65.06 80 PRO A N 1
ATOM 556 C CA . PRO A 1 80 ? 6.570 -2.955 -11.161 1.00 65.06 80 PRO A CA 1
ATOM 557 C C . PRO A 1 80 ? 7.646 -2.208 -10.365 1.00 65.06 80 PRO A C 1
ATOM 559 O O . PRO A 1 80 ? 8.176 -1.220 -10.851 1.00 65.06 80 PRO A O 1
ATOM 562 N N . CYS A 1 81 ? 8.002 -2.665 -9.161 1.00 64.94 81 CYS A N 1
ATOM 563 C CA . CYS A 1 81 ? 9.086 -2.065 -8.382 1.00 64.94 81 CYS A CA 1
ATOM 564 C C . CYS A 1 81 ? 10.492 -2.499 -8.832 1.00 64.94 81 CYS A C 1
ATOM 566 O O . CYS A 1 81 ? 11.437 -1.751 -8.600 1.00 64.94 81 CYS A O 1
ATOM 568 N N . ARG A 1 82 ? 10.646 -3.682 -9.445 1.00 66.50 82 ARG A N 1
ATOM 569 C CA . ARG A 1 82 ? 11.926 -4.180 -9.977 1.00 66.50 82 ARG A CA 1
ATOM 570 C C . ARG A 1 82 ? 12.145 -3.793 -11.440 1.00 66.50 82 ARG A C 1
ATOM 572 O O . ARG A 1 82 ? 13.288 -3.604 -11.818 1.00 66.50 82 ARG A O 1
ATOM 579 N N . ASP A 1 83 ? 11.078 -3.610 -12.216 1.00 62.75 83 ASP A N 1
ATOM 580 C CA . ASP A 1 83 ? 11.153 -3.215 -13.632 1.00 62.75 83 ASP A CA 1
ATOM 581 C C . ASP A 1 83 ? 11.227 -1.688 -13.837 1.00 62.75 83 ASP A C 1
ATOM 583 O O . ASP A 1 83 ? 11.455 -1.218 -14.948 1.00 62.75 83 ASP A O 1
ATOM 587 N N . ALA A 1 84 ? 11.003 -0.897 -12.781 1.00 57.22 84 ALA A N 1
ATOM 588 C CA . ALA A 1 84 ? 11.013 0.570 -12.831 1.00 57.22 84 ALA A CA 1
ATOM 589 C C . ALA A 1 84 ? 12.404 1.211 -12.633 1.00 57.22 84 ALA A C 1
ATOM 591 O O . ALA A 1 84 ? 12.472 2.434 -12.472 1.00 57.22 84 ALA A O 1
ATOM 592 N N . ILE A 1 85 ? 13.481 0.413 -12.600 1.00 48.09 85 ILE A N 1
ATOM 593 C CA . ILE A 1 85 ? 14.871 0.892 -12.466 1.00 48.09 85 ILE A CA 1
ATOM 594 C C . ILE A 1 85 ? 15.550 1.122 -13.815 1.00 48.09 85 ILE A C 1
ATOM 596 O O . ILE A 1 85 ? 15.353 0.305 -14.740 1.00 48.09 85 ILE A O 1
#